Protein AF-A0A8S0SET4-F1 (afdb_monomer)

Sequence (64 aa):
GTIFWAIFVIGHDCGHGSFSENLNLNNIVGHILHSSILLTYHGWIISLRTHHQNHGHVDNDESW

Structure (mmCIF, N/CA/C/O backbone):
data_AF-A0A8S0SET4-F1
#
_entry.id   AF-A0A8S0SET4-F1
#
loop_
_atom_site.group_PDB
_atom_site.id
_atom_site.type_symbol
_atom_site.label_atom_id
_atom_site.label_alt_id
_atom_site.label_comp_id
_atom_site.label_asym_id
_atom_site.label_entity_id
_atom_site.label_seq_id
_atom_site.pdbx_PDB_ins_code
_atom_site.Cartn_x
_atom_site.Cartn_y
_atom_site.Cartn_z
_atom_site.occupancy
_atom_site.B_iso_or_equiv
_atom_site.auth_seq_id
_atom_site.auth_comp_id
_atom_site.auth_asym_id
_atom_site.auth_atom_id
_atom_site.pdbx_PDB_model_num
ATOM 1 N N . GLY A 1 1 ? 2.418 -20.022 -6.087 1.00 60.81 1 GLY A N 1
ATOM 2 C CA . GLY A 1 1 ? 2.546 -18.595 -5.736 1.00 60.81 1 GLY A CA 1
ATOM 3 C C . GLY A 1 1 ? 1.242 -17.959 -5.274 1.00 60.81 1 GLY A C 1
ATOM 4 O O . GLY A 1 1 ? 1.038 -16.794 -5.558 1.00 60.81 1 GLY A O 1
ATOM 5 N N . THR A 1 2 ? 0.373 -18.667 -4.545 1.00 76.31 2 THR A N 1
ATOM 6 C CA . THR A 1 2 ? -0.920 -18.128 -4.068 1.00 76.31 2 THR A CA 1
ATOM 7 C C . THR A 1 2 ? -0.791 -17.261 -2.812 1.00 76.31 2 THR A C 1
ATOM 9 O O . THR A 1 2 ? -1.579 -16.346 -2.615 1.00 76.31 2 THR A O 1
ATOM 12 N N . ILE A 1 3 ? 0.229 -17.508 -1.985 1.00 82.12 3 ILE A N 1
ATOM 13 C CA . ILE A 1 3 ? 0.456 -16.781 -0.724 1.00 82.12 3 ILE A CA 1
ATOM 14 C C . ILE A 1 3 ? 0.889 -15.333 -0.981 1.00 82.12 3 ILE A C 1
ATOM 16 O O . ILE A 1 3 ? 0.342 -14.420 -0.376 1.00 82.12 3 ILE A O 1
ATOM 20 N N . PHE A 1 4 ? 1.817 -15.108 -1.915 1.00 84.12 4 PHE A N 1
ATOM 21 C CA . PHE A 1 4 ? 2.243 -13.752 -2.279 1.00 84.12 4 PHE A CA 1
ATOM 22 C C . PHE A 1 4 ? 1.096 -12.922 -2.860 1.00 84.12 4 PHE A C 1
ATOM 24 O O . PHE A 1 4 ? 0.980 -11.741 -2.555 1.00 84.12 4 PHE A O 1
ATOM 31 N N . TRP A 1 5 ? 0.202 -13.561 -3.620 1.00 85.81 5 TRP A N 1
ATOM 32 C CA . TRP A 1 5 ? -1.011 -12.916 -4.112 1.00 85.81 5 TRP A CA 1
ATOM 33 C C . TRP A 1 5 ? -1.976 -12.548 -2.979 1.00 85.81 5 TRP A C 1
ATOM 35 O O . TRP A 1 5 ? -2.486 -11.436 -2.949 1.00 85.81 5 TRP A O 1
ATOM 45 N N . ALA A 1 6 ? -2.182 -13.434 -2.000 1.00 86.62 6 ALA A N 1
ATOM 46 C CA . ALA A 1 6 ? -3.017 -13.125 -0.838 1.00 86.62 6 ALA A CA 1
ATOM 47 C C . ALA A 1 6 ? -2.459 -11.948 -0.015 1.00 86.62 6 ALA A C 1
ATOM 49 O O . ALA A 1 6 ? -3.214 -11.071 0.395 1.00 86.62 6 ALA A O 1
ATOM 50 N N . ILE A 1 7 ? -1.136 -11.894 0.177 1.00 87.94 7 ILE A N 1
ATOM 51 C CA . ILE A 1 7 ? -0.458 -10.775 0.850 1.00 87.94 7 ILE A CA 1
ATOM 52 C C . ILE A 1 7 ? -0.672 -9.467 0.077 1.00 87.94 7 ILE A C 1
ATOM 54 O O . ILE A 1 7 ? -0.983 -8.442 0.683 1.00 87.94 7 ILE A O 1
ATOM 58 N N . PHE A 1 8 ? -0.546 -9.518 -1.250 1.00 88.69 8 PHE A N 1
ATOM 59 C CA . PHE A 1 8 ? -0.779 -8.374 -2.126 1.00 88.69 8 PHE A CA 1
ATOM 60 C C . PHE A 1 8 ? -2.222 -7.863 -2.038 1.00 88.69 8 PHE A C 1
ATOM 62 O O . PHE A 1 8 ? -2.424 -6.670 -1.849 1.00 88.69 8 PHE A O 1
ATOM 69 N N . VAL A 1 9 ? -3.222 -8.750 -2.090 1.00 90.19 9 VAL A N 1
ATOM 70 C CA . VAL A 1 9 ? -4.644 -8.369 -1.999 1.00 90.19 9 VAL A CA 1
ATOM 71 C C . VAL A 1 9 ? -4.957 -7.676 -0.670 1.00 90.19 9 VAL A C 1
ATOM 73 O O . VAL A 1 9 ? -5.581 -6.621 -0.667 1.00 90.19 9 VAL A O 1
ATOM 76 N N . ILE A 1 10 ? -4.464 -8.203 0.456 1.00 90.12 10 ILE A N 1
ATOM 77 C CA . ILE A 1 10 ? -4.694 -7.570 1.767 1.00 90.12 10 ILE A CA 1
ATOM 78 C C . ILE A 1 10 ? -3.988 -6.209 1.838 1.00 90.12 10 ILE A C 1
ATOM 80 O O . ILE A 1 10 ? -4.569 -5.226 2.293 1.00 90.12 10 ILE A O 1
ATOM 84 N N . GLY A 1 11 ? -2.745 -6.127 1.351 1.00 89.94 11 GLY A N 1
ATOM 85 C CA . GLY A 1 11 ? -2.038 -4.855 1.239 1.00 89.94 11 GLY A CA 1
ATOM 86 C C . GLY A 1 11 ? -2.778 -3.859 0.341 1.00 89.94 11 GLY A C 1
ATOM 87 O O . GLY A 1 11 ? -2.740 -2.656 0.607 1.00 89.94 11 GLY A O 1
ATOM 88 N N . HIS A 1 12 ? -3.470 -4.350 -0.688 1.00 89.31 12 HIS A N 1
ATOM 89 C CA . HIS A 1 12 ? -4.260 -3.526 -1.585 1.00 89.31 12 HIS A CA 1
ATOM 90 C C . HIS A 1 12 ? -5.500 -2.946 -0.916 1.00 89.31 12 HIS A C 1
ATOM 92 O O . HIS A 1 12 ? -5.742 -1.741 -1.014 1.00 89.31 12 HIS A O 1
ATOM 98 N N . ASP A 1 13 ? -6.212 -3.754 -0.141 1.00 90.31 13 ASP A N 1
ATOM 99 C CA . ASP A 1 13 ? -7.368 -3.305 0.635 1.00 90.31 13 ASP A CA 1
ATOM 100 C C . ASP A 1 13 ? -6.972 -2.274 1.707 1.00 90.31 13 ASP A C 1
ATOM 102 O O . ASP A 1 13 ? -7.716 -1.331 1.989 1.00 90.31 13 ASP A O 1
ATOM 106 N N . CYS A 1 14 ? -5.756 -2.377 2.258 1.00 90.88 14 CYS A N 1
ATOM 107 C CA . CYS A 1 14 ? -5.186 -1.322 3.097 1.00 90.88 14 CYS A CA 1
ATOM 108 C C . CYS A 1 14 ? -4.967 -0.008 2.323 1.00 90.88 14 CYS A C 1
ATOM 110 O O . CYS A 1 14 ? -5.269 1.060 2.855 1.00 90.88 14 CYS A O 1
ATOM 112 N N . GLY A 1 15 ? -4.489 -0.068 1.075 1.00 85.69 15 GLY A N 1
ATOM 113 C CA . GLY A 1 15 ? -4.279 1.114 0.227 1.00 85.69 15 GLY A CA 1
ATOM 114 C C . GLY A 1 15 ? -5.570 1.834 -0.169 1.00 85.69 15 GLY A C 1
ATOM 115 O O . GLY A 1 15 ? -5.576 3.062 -0.274 1.00 85.69 15 GLY A O 1
ATOM 116 N N . HIS A 1 16 ? -6.664 1.084 -0.324 1.00 88.19 16 HIS A N 1
ATOM 117 C CA . HIS A 1 1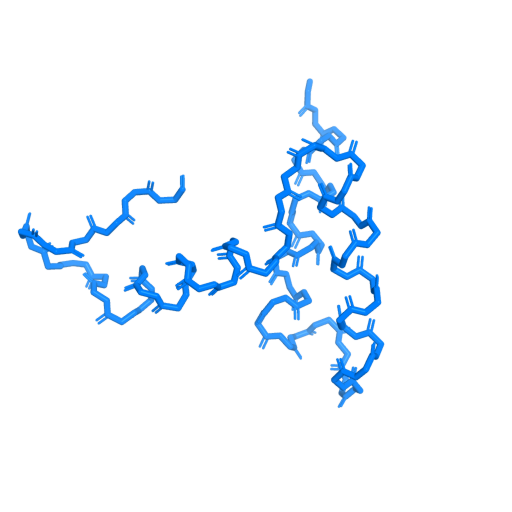6 ? -8.019 1.622 -0.527 1.00 88.19 16 HIS A CA 1
ATOM 118 C C . HIS A 1 16 ? -8.685 2.109 0.758 1.00 88.19 16 HIS A C 1
ATOM 120 O O . HIS A 1 16 ? -9.678 2.830 0.706 1.00 88.19 16 HIS A O 1
ATOM 126 N N . GLY A 1 17 ? -8.157 1.716 1.916 1.00 88.38 17 GLY A N 1
ATOM 127 C CA . GLY A 1 17 ? -8.776 1.980 3.208 1.00 88.38 17 GLY A CA 1
ATOM 128 C C . GLY A 1 17 ? -10.012 1.119 3.497 1.00 88.38 17 GLY A C 1
ATOM 129 O O . GLY A 1 17 ? -10.722 1.398 4.457 1.00 88.38 17 GLY A O 1
ATOM 130 N N . SER A 1 18 ? -10.271 0.074 2.705 1.00 90.88 18 SER A N 1
ATOM 131 C CA . SER A 1 18 ? -11.386 -0.864 2.905 1.00 90.88 18 SER A CA 1
ATOM 132 C C . SER A 1 18 ? -11.085 -1.941 3.954 1.00 90.88 18 SER A C 1
ATOM 134 O O . SER A 1 18 ? -12.005 -2.591 4.444 1.00 90.88 18 SER A O 1
ATOM 136 N N . PHE A 1 19 ? -9.814 -2.116 4.333 1.00 90.44 19 PHE A N 1
ATOM 137 C CA . PHE A 1 19 ? -9.399 -3.087 5.350 1.00 90.44 19 PHE A CA 1
ATOM 138 C C . PHE A 1 19 ? -9.825 -2.701 6.782 1.00 90.44 19 PHE A C 1
ATOM 140 O O . PHE A 1 19 ? -10.167 -3.566 7.588 1.00 90.44 19 PHE A O 1
ATOM 147 N N . SER A 1 20 ? -9.806 -1.410 7.122 1.00 91.56 20 SER A N 1
ATOM 148 C CA . SER A 1 20 ? -10.199 -0.896 8.439 1.00 91.56 20 SER A CA 1
ATOM 149 C C . SER A 1 20 ? -10.614 0.571 8.363 1.00 91.56 20 SER A C 1
ATOM 151 O O . SER A 1 20 ? -10.071 1.333 7.569 1.00 91.56 20 SER A O 1
ATOM 153 N N . GLU A 1 21 ? -11.496 1.001 9.267 1.00 90.12 21 GLU A N 1
ATOM 154 C CA . GLU A 1 21 ? -11.859 2.414 9.454 1.00 90.12 21 GLU A CA 1
ATOM 155 C C . GLU A 1 21 ? -10.687 3.273 9.975 1.00 90.12 21 GLU A C 1
ATOM 157 O O . GLU A 1 21 ? -10.720 4.501 9.889 1.00 90.12 21 GLU A O 1
ATOM 162 N N . ASN A 1 22 ? -9.628 2.651 10.514 1.00 91.69 22 ASN A N 1
ATOM 163 C CA . ASN A 1 22 ? -8.459 3.361 11.025 1.00 91.69 22 ASN A CA 1
ATOM 164 C C . ASN A 1 22 ? -7.338 3.452 9.975 1.00 91.69 22 ASN A C 1
ATOM 166 O O . ASN A 1 22 ? -6.641 2.477 9.688 1.00 91.69 22 ASN A O 1
ATOM 170 N N . LEU A 1 23 ? -7.091 4.668 9.481 1.00 88.44 23 LEU A N 1
ATOM 171 C CA . LEU A 1 23 ? -6.056 4.949 8.482 1.00 88.44 23 LEU A CA 1
ATOM 172 C C . LEU 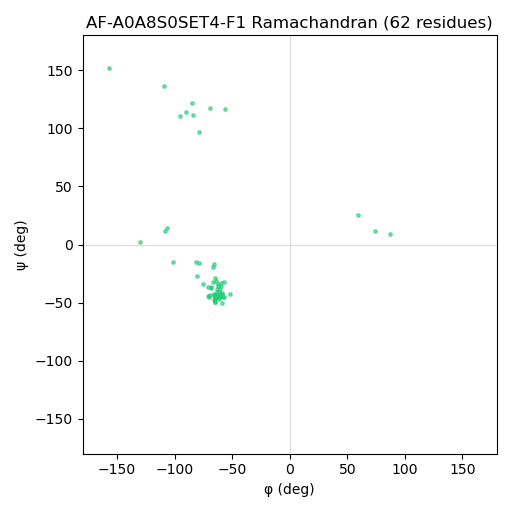A 1 23 ? -4.636 4.579 8.948 1.00 88.44 23 LEU A C 1
ATOM 174 O O . LEU A 1 23 ? -3.832 4.098 8.151 1.00 88.44 23 LEU A O 1
ATOM 178 N N . ASN A 1 24 ? -4.318 4.763 10.233 1.00 88.44 24 ASN A N 1
ATOM 179 C CA . ASN A 1 24 ? -2.999 4.406 10.763 1.00 88.44 24 ASN A CA 1
ATOM 180 C C . ASN A 1 24 ? -2.798 2.890 10.770 1.00 88.44 24 ASN A C 1
ATOM 182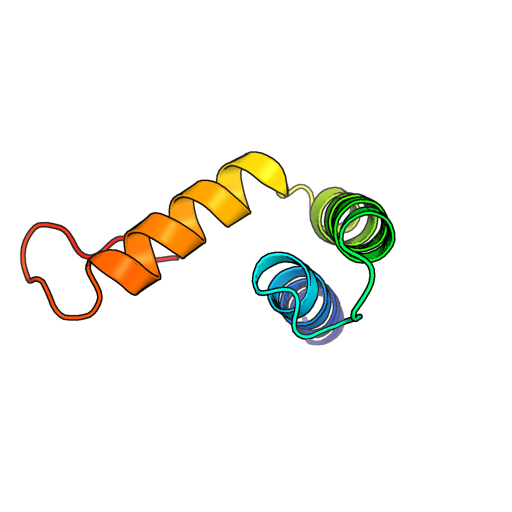 O O . ASN A 1 24 ? -1.705 2.418 10.457 1.00 88.44 24 ASN A O 1
ATOM 186 N N . LEU A 1 25 ? -3.854 2.130 11.077 1.00 90.56 25 LEU A N 1
ATOM 187 C CA . LEU A 1 25 ? -3.807 0.672 11.027 1.00 90.56 25 LEU A CA 1
ATOM 188 C C . LEU A 1 25 ? -3.582 0.186 9.591 1.00 90.56 25 LEU A C 1
ATOM 190 O O . LEU A 1 25 ? -2.692 -0.631 9.364 1.00 90.56 25 LEU A O 1
ATOM 194 N N . ASN A 1 26 ? -4.309 0.750 8.624 1.00 90.50 26 ASN A N 1
ATOM 195 C CA . ASN A 1 26 ? -4.133 0.434 7.206 1.00 90.50 26 ASN A CA 1
ATOM 196 C C . ASN A 1 26 ? -2.707 0.735 6.729 1.00 90.50 26 ASN A C 1
ATOM 198 O O . ASN A 1 26 ? -2.098 -0.084 6.047 1.00 90.50 26 ASN A O 1
ATOM 202 N N . ASN A 1 27 ? -2.130 1.867 7.140 1.00 89.56 27 ASN A N 1
ATOM 203 C CA . ASN A 1 27 ? -0.761 2.214 6.766 1.00 89.56 27 ASN A CA 1
ATOM 204 C C . ASN A 1 27 ? 0.274 1.242 7.346 1.00 89.56 27 ASN A C 1
ATOM 206 O O . ASN A 1 27 ? 1.178 0.819 6.629 1.00 89.56 27 ASN A O 1
ATOM 210 N N . ILE A 1 28 ? 0.144 0.860 8.620 1.00 92.62 28 ILE A N 1
ATOM 211 C CA . ILE A 1 28 ? 1.071 -0.081 9.267 1.00 92.62 28 ILE A CA 1
ATOM 212 C C . ILE A 1 28 ? 0.971 -1.467 8.619 1.00 92.62 28 ILE A C 1
ATOM 214 O O . ILE A 1 28 ? 1.991 -2.046 8.240 1.00 92.62 28 ILE A O 1
ATOM 218 N N . VAL A 1 29 ? -0.248 -1.986 8.459 1.00 91.62 29 VAL A N 1
ATOM 219 C CA . VAL A 1 29 ? -0.490 -3.312 7.872 1.00 91.62 29 VAL A CA 1
ATOM 220 C C . VAL A 1 29 ? -0.047 -3.338 6.409 1.00 91.62 29 VAL A C 1
ATOM 222 O O . VAL A 1 29 ? 0.710 -4.227 6.016 1.00 91.62 29 VAL A O 1
ATOM 225 N N . GLY A 1 30 ? -0.413 -2.323 5.627 1.00 89.19 30 GLY A N 1
ATOM 226 C CA . GLY A 1 30 ? -0.000 -2.183 4.235 1.00 89.19 30 GLY A CA 1
ATOM 227 C C . GLY A 1 30 ? 1.519 -2.134 4.067 1.00 89.19 30 GLY A C 1
ATOM 228 O O . GLY A 1 30 ? 2.052 -2.832 3.202 1.00 89.19 30 GLY A O 1
ATOM 229 N N . HIS A 1 31 ? 2.233 -1.408 4.940 1.00 90.31 31 HIS A N 1
ATOM 230 C CA . HIS A 1 31 ? 3.697 -1.374 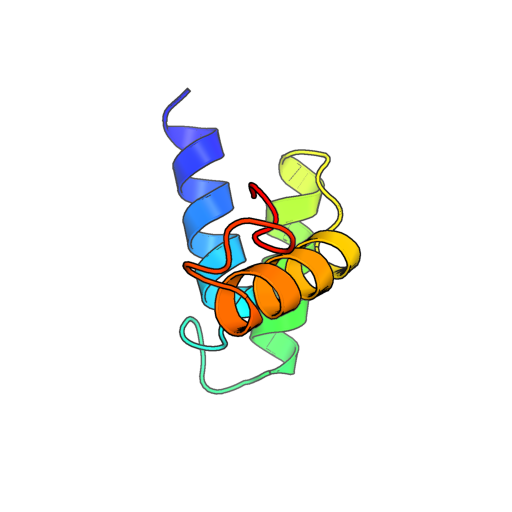4.941 1.00 90.31 31 HIS A CA 1
ATOM 231 C C . HIS A 1 31 ? 4.324 -2.735 5.245 1.00 90.31 31 HIS A C 1
ATOM 233 O O . HIS A 1 31 ? 5.262 -3.124 4.550 1.00 90.31 31 HIS A O 1
ATOM 239 N N . ILE A 1 32 ? 3.827 -3.465 6.246 1.00 91.62 32 ILE A N 1
ATOM 240 C CA . ILE A 1 32 ? 4.367 -4.783 6.617 1.00 91.62 32 ILE A CA 1
ATOM 241 C C . ILE A 1 32 ? 4.151 -5.792 5.481 1.00 91.62 32 ILE A C 1
ATOM 243 O O . ILE A 1 32 ? 5.087 -6.489 5.084 1.00 91.62 32 ILE A O 1
ATOM 247 N N . LEU A 1 33 ? 2.938 -5.839 4.926 1.00 90.75 33 LEU A N 1
ATOM 248 C CA . LEU A 1 33 ? 2.568 -6.793 3.881 1.00 90.75 33 LEU A CA 1
ATOM 249 C C . LEU A 1 33 ? 3.333 -6.541 2.582 1.00 90.75 33 LEU A C 1
ATOM 251 O O . LEU A 1 33 ? 3.948 -7.463 2.049 1.00 90.75 33 LEU A O 1
ATOM 255 N N . HIS A 1 34 ? 3.393 -5.296 2.115 1.00 87.31 34 HIS A N 1
ATOM 256 C CA . HIS A 1 34 ? 4.130 -4.971 0.896 1.00 87.31 34 HIS A CA 1
ATOM 257 C C . HIS A 1 34 ? 5.650 -5.128 1.069 1.00 87.31 34 HIS A C 1
ATOM 259 O O . HIS A 1 34 ? 6.316 -5.666 0.183 1.00 87.31 34 HIS A O 1
ATOM 265 N N . SER A 1 35 ? 6.203 -4.798 2.244 1.00 87.38 35 SER A N 1
ATOM 266 C CA . SER A 1 35 ? 7.631 -5.035 2.518 1.00 87.38 35 SER A CA 1
ATOM 267 C C . SER A 1 35 ? 7.990 -6.524 2.477 1.00 87.38 35 SER A C 1
ATOM 269 O O . SER A 1 35 ? 9.073 -6.877 2.015 1.00 87.38 35 SER A O 1
ATOM 271 N N . SER A 1 36 ? 7.079 -7.410 2.900 1.00 86.50 36 SER A N 1
ATOM 272 C CA . SER A 1 36 ? 7.302 -8.864 2.873 1.00 86.50 36 SER A CA 1
ATOM 273 C C . SER A 1 36 ? 7.409 -9.456 1.459 1.00 86.50 36 SER A C 1
ATOM 275 O O . SER A 1 36 ? 7.992 -10.526 1.288 1.00 86.50 36 SER A O 1
ATOM 277 N N . ILE A 1 37 ? 6.906 -8.739 0.448 1.00 86.50 37 ILE A N 1
ATOM 278 C CA . ILE A 1 37 ? 7.014 -9.091 -0.977 1.00 86.50 37 ILE A CA 1
ATOM 279 C C . ILE A 1 37 ? 8.014 -8.206 -1.732 1.00 86.50 37 ILE A C 1
ATOM 281 O O . ILE A 1 37 ? 8.031 -8.213 -2.959 1.00 86.50 37 ILE A O 1
ATOM 285 N N . LEU A 1 38 ? 8.859 -7.463 -1.002 1.00 83.38 38 LEU A N 1
ATOM 286 C CA . LEU A 1 38 ? 9.861 -6.533 -1.540 1.00 83.38 38 LEU A CA 1
ATOM 287 C C . LEU A 1 38 ? 9.270 -5.407 -2.406 1.00 83.38 38 LEU A C 1
ATOM 289 O O . LEU A 1 38 ? 9.963 -4.838 -3.248 1.00 83.38 38 LEU A O 1
ATOM 293 N N . LEU A 1 39 ? 8.002 -5.059 -2.179 1.00 81.56 39 LEU A N 1
ATOM 294 C CA . LEU A 1 39 ? 7.300 -4.007 -2.903 1.00 81.56 39 LEU A CA 1
ATOM 295 C C . LEU A 1 39 ? 7.090 -2.806 -1.971 1.00 81.56 39 LEU A C 1
ATOM 297 O O . LEU A 1 39 ? 6.774 -2.953 -0.791 1.00 81.56 39 LEU A O 1
ATOM 301 N N . THR A 1 40 ? 7.317 -1.586 -2.453 1.00 83.81 40 THR A N 1
ATOM 302 C CA . THR A 1 40 ? 7.234 -0.396 -1.595 1.00 83.81 40 THR A CA 1
ATOM 303 C C . THR A 1 40 ? 5.788 0.080 -1.495 1.00 83.81 40 THR A C 1
ATOM 305 O O . THR A 1 40 ? 5.227 0.606 -2.451 1.00 83.81 40 THR A O 1
ATOM 308 N N . TYR A 1 41 ? 5.177 -0.056 -0.314 1.00 79.44 41 TYR A N 1
ATOM 309 C CA . TYR A 1 41 ? 3.766 0.302 -0.097 1.00 79.44 41 TYR A CA 1
ATOM 310 C C . TYR A 1 41 ? 3.414 1.722 -0.564 1.00 79.44 41 TYR A C 1
ATOM 312 O O . TYR A 1 41 ? 2.389 1.937 -1.197 1.00 79.44 41 TYR A O 1
ATOM 320 N N . HIS A 1 42 ? 4.280 2.701 -0.289 1.00 82.06 42 HIS A N 1
ATOM 321 C CA . HIS A 1 42 ? 4.000 4.097 -0.620 1.00 82.06 42 HIS A CA 1
ATOM 322 C C . HIS A 1 42 ? 4.044 4.370 -2.130 1.00 82.06 42 HIS A C 1
ATOM 324 O O . HIS A 1 42 ? 3.151 5.026 -2.658 1.00 82.06 42 HIS A O 1
ATOM 330 N N . GLY A 1 43 ? 5.055 3.841 -2.832 1.00 82.25 43 GLY A N 1
ATOM 331 C CA . GLY A 1 43 ? 5.136 3.952 -4.292 1.00 82.25 43 GLY A CA 1
ATOM 332 C C . GLY A 1 43 ? 3.971 3.231 -4.965 1.00 82.25 43 GLY A C 1
ATOM 333 O O . GLY A 1 43 ? 3.364 3.750 -5.898 1.00 82.25 43 GLY A O 1
ATOM 334 N N . TRP A 1 44 ? 3.597 2.085 -4.404 1.00 84.62 44 TRP A N 1
ATOM 335 C CA . TRP A 1 44 ? 2.464 1.304 -4.857 1.00 84.62 44 TRP A CA 1
ATOM 336 C C . TRP A 1 44 ? 1.120 2.026 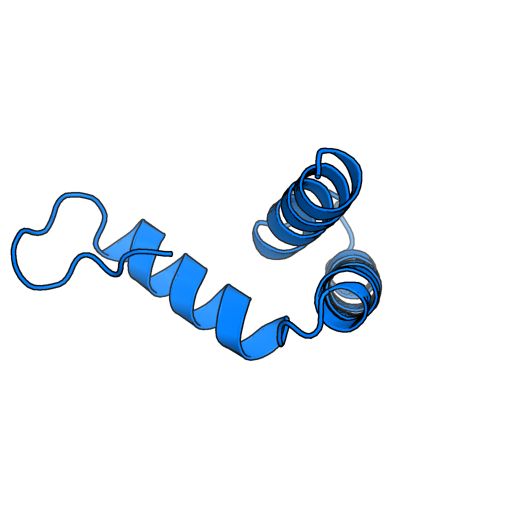-4.684 1.00 84.62 44 TRP A C 1
ATOM 338 O O . TRP A 1 44 ? 0.358 2.086 -5.640 1.00 84.62 44 TRP A O 1
ATOM 348 N N . ILE A 1 45 ? 0.841 2.665 -3.538 1.00 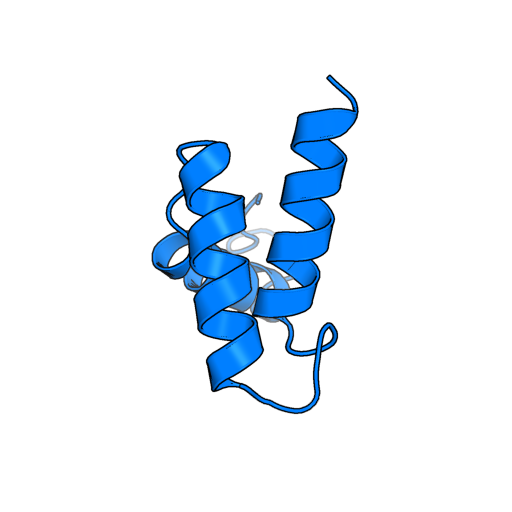81.94 45 ILE A N 1
ATOM 349 C CA . ILE A 1 45 ? -0.395 3.459 -3.362 1.00 81.94 45 ILE A CA 1
ATOM 350 C C . ILE A 1 45 ? -0.470 4.613 -4.368 1.00 81.94 45 ILE A C 1
ATOM 352 O O . ILE A 1 45 ? -1.556 4.944 -4.840 1.00 81.94 45 ILE A O 1
ATOM 356 N N . ILE A 1 46 ? 0.656 5.260 -4.675 1.00 83.94 46 ILE A N 1
ATOM 357 C CA . ILE A 1 46 ? 0.685 6.357 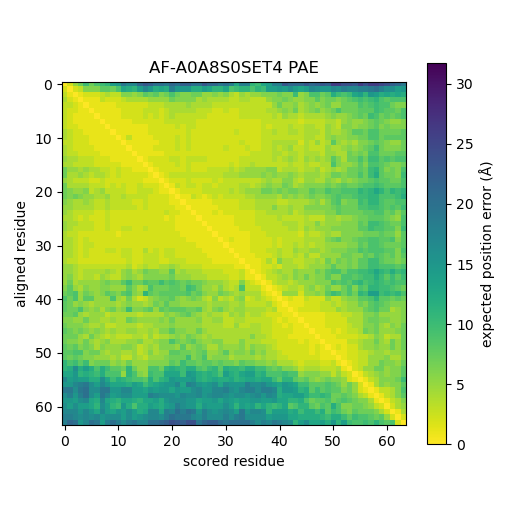-5.651 1.00 83.94 46 ILE A CA 1
ATOM 358 C C . ILE A 1 46 ? 0.331 5.822 -7.042 1.00 83.94 46 ILE A C 1
ATOM 360 O O . ILE A 1 46 ? -0.574 6.363 -7.669 1.00 83.94 46 ILE A O 1
ATOM 364 N N . SER A 1 47 ? 0.977 4.734 -7.474 1.00 81.88 47 SER A N 1
ATOM 365 C CA . SER A 1 47 ? 0.653 4.059 -8.740 1.00 81.88 47 SER A CA 1
ATOM 366 C C . SER A 1 47 ? -0.812 3.611 -8.786 1.00 81.88 47 SER A C 1
ATOM 368 O O . SER A 1 47 ? -1.525 3.916 -9.738 1.00 81.88 47 SER A O 1
ATOM 370 N N . LEU A 1 48 ? -1.309 3.000 -7.707 1.00 82.56 48 LEU A N 1
ATOM 371 C CA . LEU A 1 48 ? -2.702 2.583 -7.574 1.00 82.56 48 LEU A CA 1
ATOM 372 C C . LEU A 1 48 ? -3.668 3.759 -7.758 1.00 82.56 48 LEU A C 1
ATOM 374 O O . LEU A 1 48 ? -4.658 3.639 -8.474 1.00 82.56 48 LEU A O 1
ATOM 378 N N . ARG A 1 49 ? -3.396 4.909 -7.130 1.00 82.75 49 ARG A N 1
ATOM 379 C CA . ARG A 1 49 ? -4.226 6.111 -7.296 1.00 82.75 49 ARG A CA 1
ATOM 380 C C . ARG A 1 49 ? -4.224 6.591 -8.744 1.00 82.75 49 ARG A C 1
ATOM 382 O O . ARG A 1 49 ? -5.300 6.882 -9.255 1.00 82.75 49 ARG A O 1
ATOM 389 N N . THR A 1 50 ? -3.062 6.630 -9.394 1.00 81.31 50 THR A N 1
ATOM 390 C CA . THR A 1 50 ? -2.946 6.996 -10.814 1.00 81.31 50 THR A CA 1
ATOM 391 C C . THR A 1 50 ? -3.726 6.026 -11.704 1.00 81.31 50 THR A C 1
ATOM 393 O O . THR A 1 50 ? -4.492 6.466 -12.555 1.00 81.31 50 THR A O 1
ATOM 396 N N . HIS A 1 51 ? -3.621 4.720 -11.455 1.00 81.69 51 HIS A N 1
ATOM 397 C CA . HIS A 1 51 ? -4.380 3.690 -12.165 1.00 81.69 51 HIS A CA 1
ATOM 398 C C . HIS A 1 5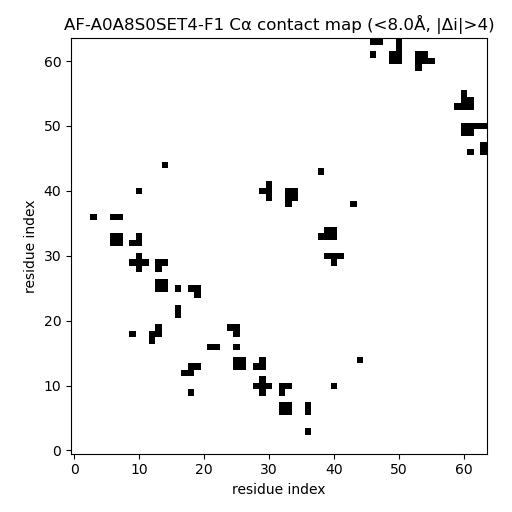1 ? -5.897 3.890 -12.028 1.00 81.69 51 HIS A C 1
ATOM 400 O O . HIS A 1 51 ? -6.607 3.944 -13.026 1.00 81.69 51 HIS A O 1
ATOM 406 N N . HIS A 1 52 ? -6.415 4.070 -10.807 1.00 81.75 52 HIS A N 1
ATOM 407 C CA . HIS A 1 52 ? -7.852 4.314 -10.596 1.00 81.75 52 HIS A CA 1
ATOM 408 C C . HIS A 1 52 ? -8.323 5.647 -11.195 1.00 81.75 52 HIS A C 1
ATOM 410 O O . HIS A 1 52 ? -9.480 5.762 -11.593 1.00 81.75 52 HIS A O 1
ATOM 416 N N . GLN A 1 53 ? -7.445 6.648 -11.281 1.00 83.19 53 GLN A N 1
ATOM 417 C CA . GLN A 1 53 ? -7.746 7.933 -11.921 1.00 83.19 53 GLN A CA 1
ATOM 418 C C . GLN A 1 53 ? -7.759 7.852 -13.451 1.00 83.19 53 GLN A C 1
ATOM 420 O O . GLN A 1 53 ? -8.557 8.544 -14.081 1.00 83.19 53 GLN A O 1
ATOM 425 N N . ASN A 1 54 ? -6.909 7.007 -14.037 1.00 78.62 54 ASN A N 1
ATOM 426 C CA . ASN A 1 54 ? -6.713 6.903 -15.483 1.00 78.62 54 ASN A CA 1
ATOM 427 C C . ASN A 1 54 ? -7.296 5.617 -16.086 1.00 78.62 54 ASN A C 1
ATOM 429 O O . ASN A 1 54 ? -7.024 5.312 -17.248 1.00 78.62 54 ASN A O 1
ATOM 433 N N . HIS A 1 55 ? -8.104 4.873 -15.328 1.00 74.62 55 HIS A N 1
ATOM 434 C CA . HIS A 1 55 ? -8.654 3.596 -15.764 1.00 74.62 55 HIS A CA 1
ATOM 435 C C . HIS A 1 55 ? -9.431 3.758 -17.082 1.00 74.62 55 HIS A C 1
ATOM 437 O O . HIS A 1 55 ? -10.436 4.471 -17.147 1.00 74.62 55 HIS A O 1
ATOM 443 N N . GLY A 1 56 ? -8.961 3.098 -18.145 1.00 69.00 56 GLY A N 1
ATOM 444 C CA . GLY A 1 56 ? -9.552 3.191 -19.485 1.00 69.00 56 GLY A CA 1
ATOM 445 C C . GLY A 1 56 ? -9.040 4.347 -20.357 1.00 69.00 56 GLY A C 1
ATOM 446 O O . GLY A 1 56 ? -9.597 4.577 -21.433 1.00 69.00 56 GLY A O 1
ATOM 447 N N . HIS A 1 57 ? -7.987 5.059 -19.943 1.00 73.69 57 HIS A N 1
ATOM 448 C CA . HIS A 1 57 ? -7.321 6.077 -20.757 1.00 73.69 57 HIS A CA 1
ATOM 449 C C . HIS A 1 57 ? -6.187 5.465 -21.593 1.00 73.69 57 HIS A C 1
ATOM 451 O O . HIS A 1 57 ? -5.159 5.073 -21.053 1.00 73.69 57 HIS A O 1
ATOM 457 N N . VAL A 1 58 ? -6.325 5.452 -22.923 1.00 71.06 58 VAL A N 1
ATOM 458 C CA . VAL A 1 58 ? -5.410 4.717 -23.825 1.00 71.06 58 VAL A CA 1
ATOM 459 C C . VAL A 1 58 ? -3.929 5.112 -23.689 1.00 71.06 58 VAL A C 1
ATOM 461 O O . VAL A 1 58 ? -3.064 4.259 -23.845 1.00 71.06 58 VAL A O 1
ATOM 464 N N . ASP A 1 59 ? -3.650 6.380 -23.364 1.00 73.94 59 ASP A N 1
ATOM 465 C CA . ASP A 1 59 ? -2.279 6.910 -23.274 1.00 73.94 59 ASP A CA 1
ATOM 466 C C . ASP A 1 59 ? -1.723 7.046 -21.843 1.00 73.94 59 ASP A C 1
ATOM 468 O O . ASP A 1 59 ? -0.526 7.257 -21.684 1.00 73.94 59 ASP A O 1
ATOM 472 N N . ASN A 1 60 ? -2.571 6.982 -20.808 1.00 73.75 60 ASN A N 1
ATOM 473 C CA . ASN A 1 60 ? -2.199 7.331 -19.423 1.00 73.75 60 ASN A CA 1
ATOM 474 C C . ASN A 1 60 ? -2.591 6.247 -18.405 1.00 73.75 60 ASN A C 1
ATOM 476 O O . ASN A 1 60 ? -2.434 6.460 -17.200 1.00 73.75 60 ASN A O 1
ATOM 480 N N . ASP 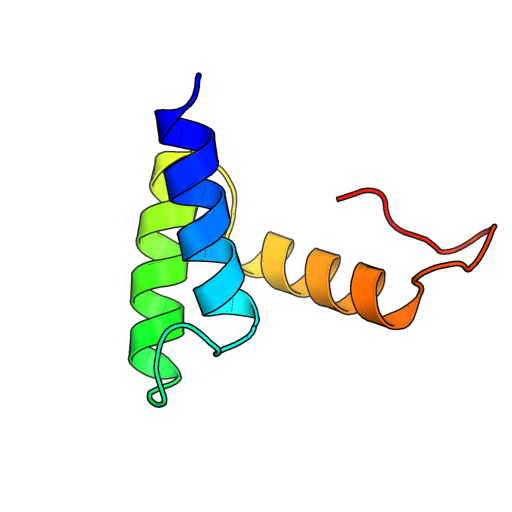A 1 61 ? -3.166 5.131 -18.861 1.00 67.81 61 ASP A N 1
ATOM 481 C CA . ASP A 1 61 ? -3.452 3.996 -17.992 1.00 67.81 61 ASP A CA 1
ATOM 482 C C . ASP A 1 61 ? -2.132 3.344 -17.574 1.00 67.81 61 ASP A C 1
ATOM 484 O O . ASP A 1 61 ? -1.354 2.863 -18.400 1.00 67.81 61 ASP A O 1
ATOM 488 N N . GLU A 1 62 ? -1.871 3.362 -16.272 1.00 65.50 62 GLU A N 1
ATOM 489 C CA . GLU A 1 62 ? -0.703 2.720 -15.690 1.00 65.50 62 GLU A CA 1
ATOM 490 C C . GLU A 1 62 ? -1.040 1.250 -15.438 1.00 65.50 62 GLU A C 1
ATOM 492 O O . GLU A 1 62 ? -1.978 0.920 -14.700 1.00 65.50 62 GLU A O 1
ATOM 497 N N . SER A 1 63 ? -0.263 0.346 -16.035 1.00 63.59 63 SER A N 1
ATOM 498 C CA . SER A 1 63 ? -0.353 -1.074 -15.723 1.00 63.59 63 SER A CA 1
ATOM 499 C C . SER A 1 63 ? 0.380 -1.362 -14.402 1.00 63.59 63 SER A C 1
ATOM 501 O O . SER A 1 63 ? 1.597 -1.517 -14.420 1.00 63.59 63 SER A O 1
ATOM 503 N N . TRP A 1 64 ? -0.396 -1.410 -13.308 1.00 56.53 64 TRP A N 1
ATOM 504 C CA . TRP A 1 64 ? -0.195 -2.094 -12.007 1.00 56.53 64 TRP A CA 1
ATOM 505 C C . TRP A 1 64 ? 1.238 -2.493 -11.612 1.00 56.53 64 TRP A C 1
ATOM 507 O O . TRP A 1 64 ? 1.755 -3.496 -12.158 1.00 56.53 64 TRP A O 1
#

Organism: NCBI:txid158383

pLDDT: mean 83.4, std 8.19, range [56.53, 92.62]

Mean predicted aligned error: 5.91 Å

Foldseek 3Di:
DVVLVVLVVLLVCLLVVVNDPDVVVSVVSNCVSCVVVVHHSVVVSVLVVQQVVCPPPPPRRRDD

Solvent-accessible surface area (backbone atoms only — not comparable to full-atom values): 3622 Å² total; per-residue (Å²): 120,65,65,66,51,52,39,49,50,54,24,46,32,19,65,73,45,75,68,39,96,46,66,69,57,20,52,54,51,16,42,54,38,24,50,75,71,78,39,60,40,70,64,48,45,53,51,50,53,48,22,72,74,24,67,89,36,94,90,62,48,55,86,127

InterPro domains:
  IPR012171 Fatty acid desaturase [PTHR32100] (1-64)

Secondary structure (DSSP, 8-state):
-HHHHHHHHHHHHHHHT-S-S-HHHHHHHHHHHHHHTT--HHHHHHHHHHHHHHTT-TTT----

Radius of gyration: 12.22 Å; Cα contacts (8 Å, |Δi|>4): 60; chains: 1; bounding box: 22×26×35 Å